Protein AF-A0A0F5PJG4-F1 (afdb_monomer_lite)

Secondary structure (DSSP, 8-state):
-EEEPPPB--HHHHHHHHHHHHTTS-EEEEEETTEEEEEEE-

Radius of gyration: 9.68 Å; chains: 1; bounding box: 18×20×25 Å

Sequence (42 aa):
MWAEFKPIKNKDLLIKLAEALMKITQIRIEKVSEGWKLMIKT

Structure (mmCIF, N/CA/C/O backbone):
data_AF-A0A0F5PJG4-F1
#
_entry.id   AF-A0A0F5PJG4-F1
#
loop_
_atom_site.group_PDB
_atom_site.id
_atom_site.type_symbol
_atom_site.label_atom_id
_atom_site.label_alt_id
_atom_site.label_comp_id
_atom_site.label_asym_id
_atom_site.label_entity_id
_atom_site.label_seq_id
_atom_site.pdbx_PDB_ins_code
_atom_site.Cartn_x
_atom_site.Cartn_y
_atom_site.Cartn_z
_atom_site.occupancy
_atom_site.B_iso_or_equiv
_atom_site.auth_seq_id
_atom_site.auth_comp_id
_atom_site.auth_asym_id
_atom_site.auth_atom_id
_atom_site.pdbx_PDB_model_num
ATOM 1 N N . MET A 1 1 ? -8.864 -11.117 6.392 1.00 89.19 1 MET A N 1
ATOM 2 C CA . MET A 1 1 ? -8.560 -11.270 4.943 1.00 89.19 1 MET A CA 1
ATOM 3 C C . MET A 1 1 ? -7.574 -10.158 4.565 1.00 89.19 1 MET A C 1
ATOM 5 O O . MET A 1 1 ? -7.392 -9.264 5.382 1.00 89.19 1 MET A O 1
ATOM 9 N N . TRP A 1 2 ? -6.858 -10.208 3.439 1.00 94.19 2 TRP A N 1
ATOM 10 C CA . TRP A 1 2 ? -6.019 -9.072 3.015 1.00 94.19 2 TRP A CA 1
ATOM 11 C C . TRP A 1 2 ? -6.681 -8.394 1.822 1.00 94.19 2 TRP A C 1
ATOM 13 O O . TRP A 1 2 ? -7.012 -9.069 0.852 1.00 94.19 2 TRP A O 1
ATOM 23 N N . ALA A 1 3 ? -6.881 -7.081 1.899 1.00 93.19 3 ALA A N 1
ATOM 24 C CA . ALA A 1 3 ? -7.259 -6.282 0.744 1.00 93.19 3 ALA A CA 1
ATOM 25 C C . ALA A 1 3 ? -5.989 -5.822 0.028 1.00 93.19 3 ALA A C 1
ATOM 27 O O . ALA A 1 3 ? -5.101 -5.220 0.639 1.00 93.19 3 ALA A O 1
ATOM 28 N N . GLU A 1 4 ? -5.904 -6.131 -1.263 1.00 94.31 4 GLU A N 1
ATOM 29 C CA . GLU A 1 4 ? -4.743 -5.860 -2.102 1.00 94.31 4 GLU A CA 1
ATOM 30 C C . GLU A 1 4 ? -5.010 -4.669 -3.024 1.00 94.31 4 GLU A C 1
ATOM 32 O O . GLU A 1 4 ? -6.025 -4.622 -3.720 1.00 94.31 4 GLU A O 1
ATOM 37 N N . PHE A 1 5 ? -4.077 -3.720 -3.067 1.00 93.12 5 PHE A N 1
ATOM 38 C CA . PHE A 1 5 ? -4.172 -2.552 -3.940 1.00 93.12 5 PHE A CA 1
ATOM 39 C C . PHE A 1 5 ? -3.304 -2.705 -5.191 1.00 93.12 5 PHE A C 1
ATOM 41 O O . PHE A 1 5 ? -2.388 -3.530 -5.255 1.00 93.12 5 PHE A O 1
ATOM 48 N N . LYS A 1 6 ? -3.582 -1.876 -6.205 1.00 95.12 6 LYS A N 1
ATOM 49 C CA . LYS A 1 6 ? -2.728 -1.772 -7.394 1.00 95.12 6 LYS A CA 1
ATOM 50 C C . LYS A 1 6 ? -1.317 -1.287 -7.011 1.00 95.12 6 LYS A C 1
ATOM 52 O O . LYS A 1 6 ? -1.194 -0.499 -6.070 1.00 95.12 6 LYS A O 1
ATOM 57 N N . PRO A 1 7 ? -0.263 -1.707 -7.737 1.00 96.12 7 PRO A N 1
ATOM 58 C CA . PRO A 1 7 ? 1.099 -1.263 -7.466 1.00 96.12 7 PRO A CA 1
ATOM 59 C C . PRO A 1 7 ? 1.247 0.260 -7.561 1.00 96.12 7 PRO A C 1
ATOM 61 O O . PRO A 1 7 ? 0.849 0.887 -8.542 1.00 96.12 7 PRO A O 1
ATOM 64 N N . ILE A 1 8 ? 1.863 0.854 -6.544 1.00 96.50 8 ILE A N 1
ATOM 65 C CA . ILE A 1 8 ? 2.189 2.277 -6.474 1.00 96.50 8 ILE A CA 1
ATOM 66 C C . ILE A 1 8 ? 3.640 2.442 -6.924 1.00 96.50 8 ILE A C 1
ATOM 68 O O . ILE A 1 8 ? 4.520 1.753 -6.418 1.00 96.50 8 ILE A O 1
ATOM 72 N N . LYS A 1 9 ? 3.909 3.348 -7.871 1.00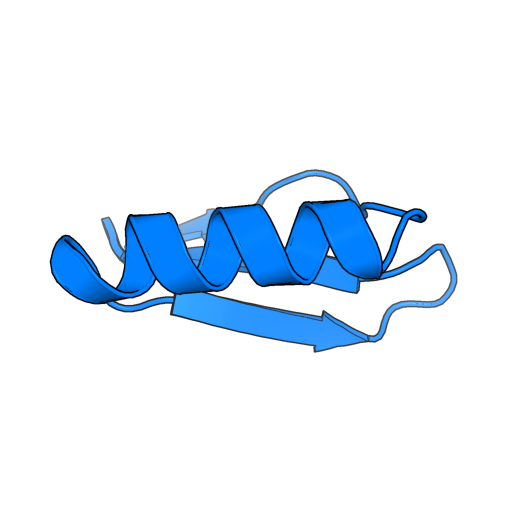 96.31 9 LYS A N 1
ATOM 73 C CA . LYS A 1 9 ? 5.272 3.655 -8.362 1.00 96.31 9 LYS A CA 1
ATOM 74 C C . LYS A 1 9 ? 5.971 4.762 -7.579 1.00 96.31 9 LYS A C 1
ATOM 76 O O . LYS A 1 9 ? 7.188 4.882 -7.644 1.00 96.31 9 LYS A O 1
ATOM 81 N N . ASN A 1 10 ? 5.218 5.591 -6.865 1.00 96.25 10 ASN A N 1
ATOM 82 C CA . ASN A 1 10 ? 5.779 6.677 -6.071 1.00 96.25 10 ASN A CA 1
ATOM 83 C C . ASN A 1 10 ? 6.080 6.175 -4.649 1.00 96.25 10 ASN A C 1
ATOM 85 O O . ASN A 1 10 ? 5.162 5.873 -3.885 1.00 96.25 10 ASN A O 1
ATOM 89 N N . LYS A 1 11 ? 7.369 6.088 -4.304 1.00 93.06 11 LYS A N 1
ATOM 90 C CA . LYS A 1 11 ? 7.826 5.586 -3.002 1.00 93.06 11 LYS A CA 1
ATOM 91 C C . LYS A 1 11 ? 7.450 6.519 -1.845 1.00 93.06 11 LYS A C 1
ATOM 93 O O . LYS A 1 11 ? 7.057 6.025 -0.792 1.00 93.06 11 LYS A O 1
ATOM 98 N N . ASP A 1 12 ? 7.509 7.834 -2.038 1.00 96.12 12 ASP A N 1
ATOM 99 C CA . ASP A 1 12 ? 7.170 8.805 -0.988 1.00 96.12 12 ASP A CA 1
ATOM 100 C C . ASP A 1 12 ? 5.679 8.752 -0.647 1.00 96.12 12 ASP A C 1
ATOM 102 O O . ASP A 1 12 ? 5.293 8.789 0.521 1.00 96.12 12 ASP A O 1
ATOM 106 N N . LEU A 1 13 ? 4.831 8.599 -1.669 1.00 95.38 13 LEU A N 1
ATOM 107 C CA . LEU A 1 13 ? 3.396 8.398 -1.477 1.00 95.38 13 LEU A CA 1
ATOM 108 C C . LEU A 1 13 ? 3.113 7.090 -0.731 1.00 95.38 13 LEU A C 1
ATOM 110 O O . LEU A 1 13 ? 2.307 7.079 0.196 1.00 95.38 13 LEU A O 1
ATOM 114 N N . LEU A 1 14 ? 3.783 5.999 -1.113 1.00 95.31 14 LEU A N 1
ATOM 115 C CA . LEU A 1 14 ? 3.634 4.705 -0.451 1.00 95.31 14 LEU A CA 1
ATOM 116 C C . LEU A 1 14 ? 3.968 4.795 1.043 1.00 95.31 14 LEU A C 1
ATOM 118 O O . LEU A 1 14 ? 3.201 4.292 1.858 1.00 95.31 14 LEU A O 1
ATOM 122 N N . ILE A 1 15 ? 5.085 5.439 1.396 1.00 95.31 15 ILE A N 1
ATOM 123 C CA . ILE A 1 15 ? 5.515 5.586 2.793 1.00 95.31 15 ILE A CA 1
ATOM 124 C C . ILE A 1 15 ? 4.493 6.410 3.580 1.00 95.31 15 ILE A C 1
ATOM 126 O O . ILE A 1 15 ? 4.052 5.965 4.635 1.00 95.31 15 ILE A O 1
ATOM 130 N N . LYS A 1 16 ? 4.027 7.543 3.039 1.00 96.19 16 LYS A N 1
ATOM 131 C CA . LYS A 1 16 ? 2.996 8.364 3.701 1.00 96.19 16 LYS A CA 1
ATOM 132 C C . LYS A 1 16 ? 1.703 7.588 3.960 1.00 96.19 16 LYS A C 1
ATOM 134 O O . LYS A 1 16 ? 1.126 7.692 5.040 1.00 96.19 16 LYS A O 1
ATOM 139 N N . LEU A 1 17 ? 1.249 6.800 2.982 1.00 94.31 17 LEU A N 1
ATOM 140 C CA . LEU A 1 17 ? 0.067 5.947 3.140 1.00 94.31 17 LEU A CA 1
ATOM 141 C C . LEU A 1 17 ? 0.301 4.863 4.195 1.00 94.31 17 LEU A C 1
ATOM 143 O O . LEU A 1 17 ? -0.563 4.628 5.035 1.00 94.31 17 LEU A O 1
ATOM 147 N N . ALA A 1 18 ? 1.473 4.232 4.176 1.00 93.94 18 ALA A N 1
ATOM 148 C CA . ALA A 1 18 ? 1.848 3.213 5.141 1.00 93.94 18 ALA A CA 1
ATOM 149 C C . ALA A 1 18 ? 1.846 3.761 6.575 1.00 93.94 18 ALA A C 1
ATOM 151 O O . ALA A 1 18 ? 1.171 3.205 7.435 1.00 93.94 18 ALA A O 1
ATOM 152 N N . GLU A 1 19 ? 2.516 4.886 6.824 1.00 95.19 19 GLU A N 1
ATOM 153 C CA . GLU A 1 19 ? 2.589 5.522 8.146 1.00 95.19 19 GLU A CA 1
ATOM 154 C C . GLU A 1 19 ? 1.213 5.929 8.685 1.00 95.19 19 GLU A C 1
ATOM 156 O O . GLU A 1 19 ? 0.932 5.764 9.876 1.00 95.19 19 GLU A O 1
ATOM 161 N N . ALA A 1 20 ? 0.337 6.443 7.817 1.00 94.88 20 ALA A N 1
ATOM 162 C CA . ALA A 1 20 ? -1.024 6.805 8.197 1.00 94.88 20 ALA A CA 1
ATOM 163 C C . ALA A 1 20 ? -1.863 5.566 8.556 1.00 94.88 20 ALA A C 1
ATOM 165 O O . ALA A 1 20 ? -2.578 5.571 9.558 1.00 94.88 20 ALA A O 1
ATOM 166 N N . LEU A 1 21 ? -1.754 4.496 7.763 1.00 93.25 21 LEU A N 1
ATOM 167 C CA . LEU A 1 21 ? -2.559 3.283 7.920 1.00 93.25 21 LEU A CA 1
ATOM 168 C C . LEU A 1 21 ? -2.064 2.365 9.042 1.00 93.25 21 LEU A C 1
ATOM 170 O O . LEU A 1 21 ? -2.891 1.726 9.687 1.00 93.25 21 LEU A O 1
ATOM 174 N N . MET A 1 22 ? -0.757 2.334 9.332 1.00 93.50 22 MET A N 1
ATOM 175 C CA . MET A 1 22 ? -0.172 1.530 10.421 1.00 93.50 22 MET A CA 1
ATOM 176 C C . MET A 1 22 ? -0.762 1.846 11.795 1.00 93.50 22 MET A C 1
ATOM 178 O O . MET A 1 22 ? -0.765 0.988 12.672 1.00 93.50 22 MET A O 1
ATOM 182 N N . LYS A 1 23 ? -1.270 3.069 11.986 1.00 93.25 23 LYS A N 1
ATOM 183 C CA . LYS A 1 23 ? -1.931 3.492 13.229 1.00 93.25 23 LYS A CA 1
ATOM 184 C C . LYS A 1 23 ? -3.318 2.873 13.414 1.00 93.25 23 LYS A C 1
ATOM 186 O O . LYS A 1 23 ? -3.850 2.916 14.516 1.00 93.25 23 LYS A O 1
ATOM 191 N N . ILE A 1 24 ? -3.911 2.355 12.339 1.00 93.69 24 ILE A N 1
ATOM 192 C CA . ILE A 1 24 ? -5.313 1.928 12.286 1.00 93.69 24 ILE A CA 1
ATOM 193 C C . ILE A 1 24 ? -5.411 0.421 12.030 1.00 93.69 24 ILE A C 1
ATOM 195 O O . ILE A 1 24 ? -6.241 -0.253 12.631 1.00 93.69 24 ILE A O 1
ATOM 199 N N . THR A 1 25 ? -4.575 -0.123 11.143 1.00 93.44 25 THR A N 1
ATOM 200 C CA . THR A 1 25 ? -4.614 -1.537 10.760 1.00 93.44 25 THR A CA 1
ATOM 201 C C . THR A 1 25 ? -3.226 -2.093 10.451 1.00 93.44 25 THR A C 1
ATOM 203 O O . THR A 1 25 ? -2.267 -1.369 10.184 1.00 93.44 25 THR A O 1
ATOM 206 N N . GLN A 1 26 ? -3.123 -3.421 10.464 1.00 95.56 26 GLN A N 1
ATOM 207 C CA . GLN A 1 26 ? -1.923 -4.121 10.039 1.00 95.56 26 GLN A CA 1
ATOM 208 C C . GLN A 1 26 ? -1.752 -3.969 8.523 1.00 95.56 26 GLN A C 1
ATOM 210 O O . GLN A 1 26 ? -2.649 -4.307 7.748 1.00 95.56 26 GLN A O 1
ATOM 215 N N . ILE A 1 27 ? -0.575 -3.508 8.104 1.00 95.81 27 ILE A N 1
ATOM 216 C CA . ILE A 1 27 ? -0.223 -3.356 6.691 1.00 95.81 27 ILE A CA 1
ATOM 217 C C . ILE A 1 27 ? 0.877 -4.336 6.280 1.00 95.81 27 ILE A C 1
ATOM 219 O O . ILE A 1 27 ? 1.679 -4.782 7.104 1.00 95.81 27 ILE A O 1
ATOM 223 N N . ARG A 1 28 ? 0.942 -4.636 4.985 1.00 95.31 28 ARG A N 1
ATOM 224 C CA . ARG A 1 28 ? 2.074 -5.291 4.325 1.00 95.31 28 ARG A CA 1
ATOM 225 C C . ARG A 1 28 ? 2.421 -4.532 3.055 1.00 95.31 28 ARG A C 1
ATOM 227 O O . ARG A 1 28 ? 1.535 -4.058 2.348 1.00 95.31 28 ARG A O 1
ATOM 234 N N . ILE A 1 29 ? 3.714 -4.434 2.775 1.00 95.50 29 ILE A N 1
ATOM 235 C CA . ILE A 1 29 ? 4.240 -3.818 1.561 1.00 95.50 29 ILE A CA 1
ATOM 236 C C . ILE A 1 29 ? 5.129 -4.842 0.875 1.00 95.50 29 ILE A C 1
ATOM 238 O O . ILE A 1 29 ? 6.011 -5.417 1.509 1.00 95.50 29 ILE A O 1
ATOM 242 N N . GLU A 1 30 ? 4.917 -5.034 -0.420 1.00 95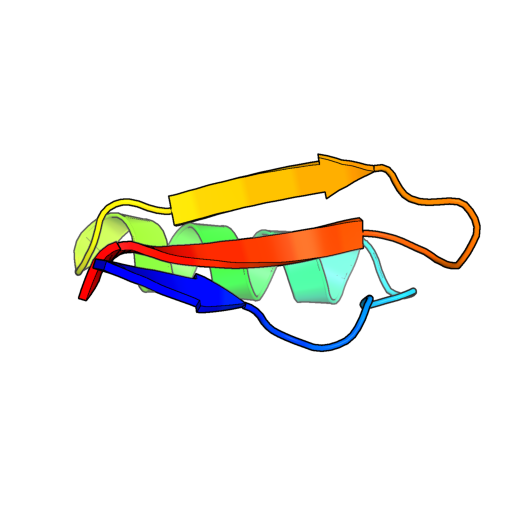.69 30 GLU A N 1
ATOM 243 C CA . GLU A 1 30 ? 5.701 -5.951 -1.240 1.00 95.69 30 GLU A CA 1
ATOM 244 C C . GLU A 1 30 ? 6.261 -5.225 -2.463 1.00 95.69 30 GLU A C 1
ATOM 246 O O . GLU A 1 30 ? 5.567 -4.437 -3.110 1.00 95.69 30 GLU A O 1
ATOM 251 N N . LYS A 1 31 ? 7.535 -5.465 -2.788 1.00 95.06 31 LYS A N 1
ATOM 252 C CA . LYS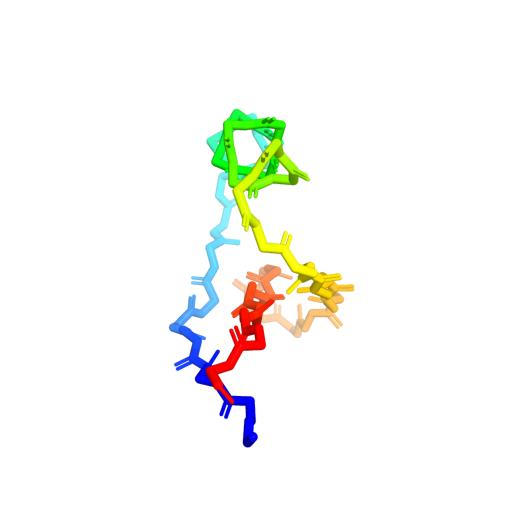 A 1 31 ? 8.136 -4.949 -4.021 1.00 95.06 31 LYS A CA 1
ATOM 253 C C . LYS A 1 31 ? 7.720 -5.851 -5.181 1.00 95.06 31 LYS A C 1
ATOM 255 O O . LYS A 1 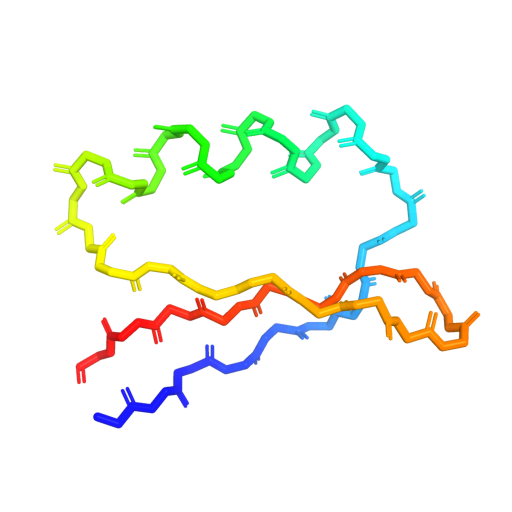31 ? 7.992 -7.042 -5.155 1.00 95.06 31 LYS A O 1
ATOM 260 N N . VAL A 1 32 ? 7.119 -5.263 -6.211 1.00 95.38 32 VAL A N 1
ATOM 261 C CA . VAL A 1 32 ? 6.731 -5.961 -7.446 1.00 95.38 32 VAL A CA 1
ATOM 262 C C . VAL A 1 32 ? 7.395 -5.297 -8.652 1.00 95.38 32 VAL A C 1
ATOM 264 O O . VAL A 1 32 ? 7.913 -4.181 -8.542 1.00 95.38 32 VAL A O 1
ATOM 267 N N . SER A 1 33 ? 7.376 -5.960 -9.810 1.00 93.50 33 SER A N 1
ATOM 268 C CA . SER A 1 33 ? 7.970 -5.447 -11.058 1.00 93.50 33 SER A CA 1
ATOM 269 C C . SER A 1 33 ? 7.486 -4.034 -11.408 1.00 93.50 33 SER A C 1
ATOM 271 O O . SER A 1 33 ? 8.271 -3.192 -11.835 1.00 93.50 33 SER A O 1
ATOM 273 N N . GLU A 1 34 ? 6.211 -3.739 -11.152 1.00 93.19 34 GLU A N 1
ATOM 274 C CA . GLU A 1 34 ? 5.579 -2.462 -11.498 1.00 93.19 34 GLU A CA 1
ATOM 275 C C . GLU A 1 34 ? 5.661 -1.378 -10.410 1.00 93.19 34 GLU A C 1
ATOM 277 O O . GLU A 1 34 ? 5.161 -0.275 -10.625 1.00 93.19 34 GLU A O 1
ATOM 282 N N . GLY A 1 35 ? 6.263 -1.647 -9.244 1.00 95.06 35 GLY A N 1
ATOM 283 C CA . GLY A 1 35 ? 6.277 -0.694 -8.130 1.00 95.06 35 GLY A CA 1
ATOM 284 C C . GLY A 1 35 ? 6.269 -1.368 -6.765 1.00 95.06 35 GLY A C 1
ATOM 285 O O . GLY A 1 35 ? 7.106 -2.224 -6.486 1.00 95.06 35 GLY A O 1
ATOM 286 N N . TRP A 1 36 ? 5.360 -0.939 -5.899 1.00 97.19 36 TRP A N 1
ATOM 287 C CA . TRP A 1 36 ? 5.138 -1.513 -4.576 1.00 97.19 36 TRP A CA 1
ATOM 288 C C . TRP A 1 36 ? 3.656 -1.786 -4.366 1.00 97.19 36 TRP A C 1
ATOM 290 O O . TRP A 1 36 ? 2.824 -0.908 -4.587 1.00 97.19 36 TRP A O 1
ATOM 300 N N . LYS A 1 37 ? 3.323 -2.993 -3.922 1.00 96.25 37 LYS A N 1
ATOM 301 C CA . LYS A 1 37 ? 1.959 -3.391 -3.595 1.00 96.25 37 LYS A CA 1
ATOM 302 C C . LYS A 1 37 ? 1.712 -3.147 -2.112 1.00 96.25 37 LYS A C 1
ATOM 304 O O . LYS A 1 37 ? 2.445 -3.667 -1.274 1.00 96.25 37 LYS A O 1
ATOM 309 N N . LEU A 1 38 ? 0.698 -2.346 -1.798 1.0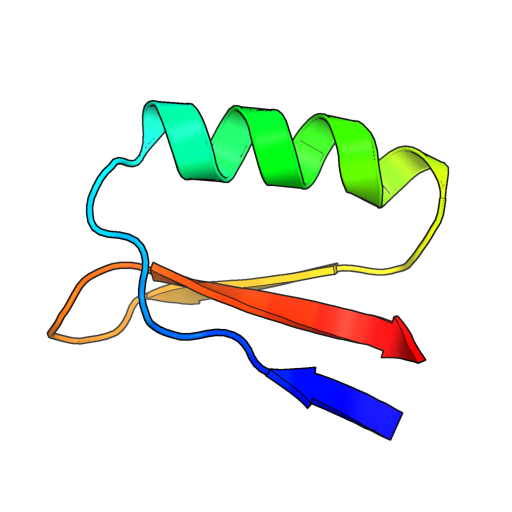0 96.12 38 LEU A N 1
ATOM 310 C CA . LEU A 1 38 ? 0.206 -2.164 -0.436 1.00 96.12 38 LEU A CA 1
ATOM 311 C C . LEU A 1 38 ? -0.929 -3.159 -0.194 1.00 96.12 38 LEU A C 1
ATOM 313 O O . LEU A 1 38 ? -1.797 -3.340 -1.049 1.00 96.12 38 LEU A O 1
ATOM 317 N N . MET A 1 39 ? -0.924 -3.787 0.974 1.00 96.38 39 MET A N 1
ATOM 318 C CA . MET A 1 39 ? -1.973 -4.688 1.429 1.00 96.38 39 MET A CA 1
ATOM 319 C C . MET A 1 39 ? -2.378 -4.303 2.847 1.00 96.38 39 MET A C 1
ATOM 321 O O . MET A 1 39 ? -1.514 -4.034 3.684 1.00 96.38 39 MET A O 1
ATOM 325 N N . ILE A 1 40 ? -3.678 -4.301 3.129 1.00 96.06 40 ILE A N 1
ATOM 326 C CA . ILE A 1 40 ? -4.213 -3.993 4.462 1.00 96.06 40 ILE A CA 1
ATOM 327 C C . ILE A 1 40 ? -5.012 -5.174 4.994 1.00 96.06 40 ILE A C 1
ATOM 329 O O . ILE A 1 40 ? -5.700 -5.865 4.239 1.00 96.06 40 ILE A O 1
ATOM 333 N N . LYS A 1 41 ? -4.913 -5.419 6.298 1.00 93.81 41 LYS A N 1
ATOM 334 C CA . LYS A 1 41 ? -5.701 -6.453 6.959 1.00 93.81 41 LYS A CA 1
ATOM 335 C C . LYS A 1 41 ? -7.129 -5.946 7.147 1.00 93.81 41 LYS A C 1
ATOM 337 O O . LYS A 1 41 ? -7.333 -4.909 7.777 1.00 93.81 41 LYS A O 1
ATOM 342 N N . THR A 1 42 ? -8.081 -6.679 6.578 1.00 86.12 42 THR A N 1
ATOM 343 C CA . THR A 1 42 ? -9.527 -6.504 6.772 1.00 86.12 42 THR A CA 1
ATOM 344 C C . THR A 1 42 ? -10.040 -7.501 7.793 1.00 86.12 42 THR A C 1
ATOM 346 O O . THR A 1 42 ? -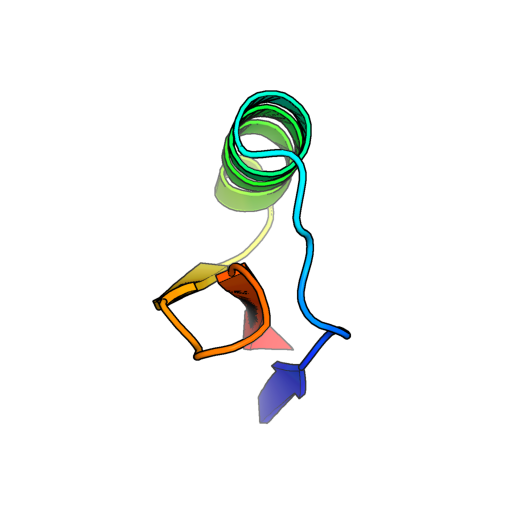9.661 -8.701 7.653 1.00 86.12 42 THR A O 1
#

pLDDT: mean 94.6, std 1.96, range [86.12, 97.19]

Organism: NCBI:txid391606

Foldseek 3Di:
DKDKDDADADPVVVVVVCVVCVVPFDWDWDQDPRHIIIITDD